Protein AF-A0A3D4RYB3-F1 (afdb_monomer_lite)

Radius of gyration: 10.57 Å; chains: 1; bounding box: 25×16×26 Å

Sequence (45 aa):
MVATRGSHRQFKHPSKPGRVTVPGKPSDENAPGTKNSIFKQAGWK

Structure (mmCIF, N/CA/C/O backbone):
data_AF-A0A3D4RYB3-F1
#
_entry.id   AF-A0A3D4RYB3-F1
#
loop_
_atom_site.group_PDB
_atom_site.id
_atom_site.type_symbol
_atom_site.label_atom_id
_atom_site.label_alt_id
_atom_site.label_comp_id
_atom_site.label_asym_id
_atom_site.label_entity_id
_atom_site.label_seq_id
_atom_site.pdbx_PDB_ins_code
_atom_site.Cartn_x
_atom_site.Cartn_y
_atom_site.Cartn_z
_atom_site.occupancy
_atom_site.B_iso_or_equiv
_atom_site.auth_seq_id
_atom_site.auth_comp_id
_atom_site.auth_asym_id
_atom_site.auth_atom_id
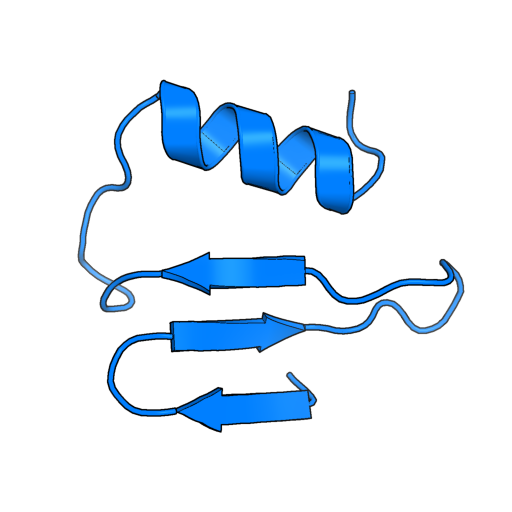_atom_site.pdbx_PDB_model_num
ATOM 1 N N . MET A 1 1 ? -3.780 -10.863 0.478 1.00 79.25 1 MET A N 1
ATOM 2 C CA . MET A 1 1 ? -3.372 -10.064 -0.701 1.00 79.25 1 MET A CA 1
ATOM 3 C C . MET A 1 1 ? -4.635 -9.606 -1.410 1.00 79.25 1 MET A C 1
ATOM 5 O O . MET A 1 1 ? -5.584 -10.372 -1.412 1.00 79.25 1 MET A O 1
ATOM 9 N N . VAL A 1 2 ? -4.684 -8.381 -1.937 1.00 91.88 2 VAL A N 1
ATOM 10 C CA . VAL A 1 2 ? -5.885 -7.829 -2.601 1.00 91.88 2 VAL A CA 1
ATOM 11 C C . VAL A 1 2 ? -5.667 -7.640 -4.094 1.00 91.88 2 VAL A C 1
ATOM 13 O O . VAL A 1 2 ? -6.554 -7.923 -4.886 1.00 91.88 2 VAL A O 1
ATOM 16 N N . ALA A 1 3 ? -4.491 -7.151 -4.482 1.00 92.38 3 ALA A N 1
ATOM 17 C CA . ALA A 1 3 ? -4.157 -6.920 -5.877 1.00 92.38 3 ALA A CA 1
ATOM 18 C C . ALA A 1 3 ? -2.651 -7.056 -6.095 1.00 92.38 3 ALA A C 1
ATOM 20 O O . ALA A 1 3 ? -1.850 -6.795 -5.193 1.00 92.38 3 ALA A O 1
ATOM 21 N N . THR A 1 4 ? -2.280 -7.394 -7.321 1.00 91.50 4 THR A N 1
ATOM 22 C CA . THR A 1 4 ? -0.891 -7.423 -7.777 1.00 91.50 4 THR A CA 1
ATOM 23 C C . THR A 1 4 ? -0.814 -6.643 -9.073 1.00 91.50 4 THR A C 1
ATOM 25 O O . THR A 1 4 ? -1.623 -6.862 -9.971 1.00 91.50 4 THR A O 1
ATOM 28 N N . ARG A 1 5 ? 0.143 -5.723 -9.179 1.00 87.25 5 ARG A N 1
ATOM 29 C CA . ARG A 1 5 ? 0.446 -5.017 -10.427 1.00 87.25 5 ARG A CA 1
ATOM 30 C C . ARG A 1 5 ? 1.945 -5.083 -10.674 1.00 87.25 5 ARG A C 1
ATOM 32 O O . ARG A 1 5 ? 2.719 -4.434 -9.974 1.00 87.25 5 ARG A O 1
ATOM 39 N N . GLY A 1 6 ? 2.348 -5.894 -11.651 1.00 88.62 6 GLY A N 1
ATOM 40 C CA . GLY A 1 6 ? 3.759 -6.176 -11.914 1.00 88.62 6 GLY A CA 1
ATOM 41 C C . GLY A 1 6 ? 4.450 -6.746 -10.673 1.00 88.62 6 GLY A C 1
ATOM 42 O O . GLY A 1 6 ? 3.966 -7.699 -10.068 1.00 88.62 6 GLY A O 1
ATOM 43 N N . SER A 1 7 ? 5.554 -6.125 -10.259 1.00 87.44 7 SER A N 1
ATOM 44 C CA . SER A 1 7 ? 6.292 -6.483 -9.040 1.00 87.44 7 SER A CA 1
ATOM 45 C C . SER A 1 7 ? 5.691 -5.916 -7.747 1.00 87.44 7 SER A C 1
ATOM 47 O O . SER A 1 7 ? 6.215 -6.184 -6.672 1.00 87.44 7 SER A O 1
ATOM 49 N N . HIS A 1 8 ? 4.610 -5.134 -7.812 1.00 90.44 8 HIS A N 1
ATOM 50 C CA . HIS A 1 8 ? 3.996 -4.537 -6.628 1.00 90.44 8 HIS A CA 1
ATOM 51 C C . HIS A 1 8 ? 2.826 -5.375 -6.130 1.00 90.44 8 HIS A C 1
ATOM 53 O O . HIS A 1 8 ? 1.884 -5.682 -6.865 1.00 90.44 8 HIS A O 1
ATOM 59 N N . ARG A 1 9 ? 2.864 -5.695 -4.839 1.00 91.62 9 ARG A N 1
ATOM 60 C CA . ARG A 1 9 ? 1.880 -6.526 -4.148 1.00 91.62 9 ARG A CA 1
ATOM 61 C C . ARG A 1 9 ? 1.129 -5.679 -3.136 1.00 91.62 9 ARG A C 1
ATOM 63 O O . ARG A 1 9 ? 1.738 -4.983 -2.332 1.00 91.62 9 ARG A O 1
ATOM 70 N N . GLN A 1 10 ? -0.194 -5.732 -3.179 1.00 92.88 10 GLN A N 1
ATOM 71 C CA . GLN A 1 10 ? -1.063 -4.935 -2.324 1.00 92.88 10 GLN A CA 1
ATOM 72 C C . GLN A 1 10 ? -1.745 -5.820 -1.283 1.00 92.88 10 GLN A C 1
ATOM 74 O O . GLN A 1 10 ? -2.374 -6.827 -1.620 1.00 92.88 10 GLN A O 1
ATOM 79 N N . PHE A 1 11 ? -1.664 -5.429 -0.015 1.00 92.31 11 PHE A N 1
ATOM 80 C CA . PHE A 1 11 ? -2.235 -6.152 1.117 1.00 92.31 11 PHE A CA 1
ATOM 81 C C . PHE A 1 11 ? -3.213 -5.268 1.884 1.00 92.31 11 PHE A C 1
ATOM 83 O O . PHE A 1 11 ? -3.007 -4.067 2.023 1.00 92.31 11 PHE A O 1
ATOM 90 N N . LYS A 1 12 ? -4.284 -5.873 2.393 1.00 92.44 12 LYS A N 1
ATOM 91 C CA . LYS A 1 12 ? -5.242 -5.242 3.300 1.00 92.44 12 LYS A CA 1
ATOM 92 C C . LYS A 1 12 ? -5.324 -6.110 4.544 1.00 92.44 12 LYS A C 1
ATOM 94 O O . LYS A 1 12 ? -5.345 -7.336 4.424 1.00 92.44 12 LYS A O 1
ATOM 99 N N . HIS A 1 13 ? -5.342 -5.476 5.707 1.00 89.62 13 HIS A N 1
ATOM 100 C CA . HIS A 1 13 ? -5.562 -6.166 6.968 1.00 89.62 13 HIS A CA 1
ATOM 101 C C . HIS A 1 13 ? -7.075 -6.299 7.212 1.00 89.62 13 HIS A C 1
ATOM 103 O O . HIS A 1 13 ? -7.803 -5.349 6.920 1.00 89.62 13 HIS A O 1
ATOM 109 N N . PRO A 1 14 ? -7.576 -7.427 7.742 1.00 88.75 14 PRO A N 1
ATOM 110 C CA . PRO A 1 14 ? -9.008 -7.592 7.995 1.00 88.75 14 PRO A CA 1
ATOM 111 C C . PRO A 1 14 ? -9.543 -6.600 9.037 1.00 88.75 14 PRO A C 1
ATOM 113 O O . PRO A 1 14 ? -10.652 -6.105 8.885 1.00 88.75 14 PRO A O 1
ATOM 116 N N . SER A 1 15 ? -8.746 -6.268 10.058 1.00 89.25 15 SER A N 1
ATOM 117 C CA 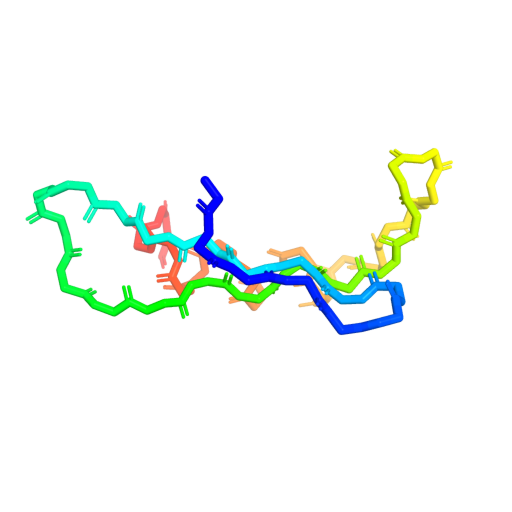. SER A 1 15 ? -9.162 -5.368 11.145 1.00 89.25 15 SER A CA 1
ATOM 118 C C . SER A 1 15 ? -8.579 -3.953 11.087 1.00 89.25 15 SER A C 1
ATOM 120 O O . SER A 1 15 ? -9.099 -3.072 11.763 1.00 89.25 15 SER A O 1
ATOM 122 N N . LYS A 1 16 ? -7.510 -3.706 10.310 1.00 85.44 16 LYS A N 1
ATOM 123 C CA . LYS A 1 16 ? -6.904 -2.366 10.213 1.00 85.44 16 LYS A CA 1
ATOM 124 C C . LYS A 1 16 ? -7.328 -1.703 8.901 1.00 85.44 16 LYS A C 1
ATOM 126 O O . LYS A 1 16 ? -7.198 -2.338 7.849 1.00 85.44 16 LYS A O 1
ATOM 131 N N . PRO A 1 17 ? -7.807 -0.448 8.932 1.00 84.94 17 PRO A N 1
ATOM 132 C CA . PRO A 1 17 ? -8.100 0.293 7.717 1.00 84.94 17 PRO A CA 1
ATOM 133 C C . PRO A 1 17 ? -6.801 0.625 6.971 1.00 84.94 17 PRO A C 1
ATOM 135 O O . PRO A 1 17 ? -5.750 0.819 7.577 1.00 84.94 17 PRO A O 1
ATOM 138 N N . GLY A 1 18 ? -6.882 0.698 5.644 1.00 88.19 18 GLY A N 1
ATOM 139 C CA . GLY A 1 18 ? -5.744 1.016 4.781 1.00 88.19 18 GLY A CA 1
ATOM 140 C C . GLY A 1 18 ? -5.224 -0.166 3.961 1.00 88.19 18 GLY A C 1
ATOM 141 O O . GLY A 1 18 ? -5.643 -1.316 4.113 1.00 88.19 18 GLY A O 1
ATOM 142 N N . ARG A 1 19 ? -4.328 0.150 3.024 1.00 91.38 19 ARG A N 1
ATOM 143 C CA . ARG A 1 19 ? -3.704 -0.808 2.107 1.00 91.38 19 ARG A CA 1
ATOM 144 C C . ARG A 1 19 ? -2.193 -0.633 2.154 1.00 91.38 19 ARG A C 1
ATOM 146 O O . ARG A 1 19 ? -1.703 0.480 2.004 1.00 91.38 19 ARG A O 1
ATOM 153 N N . VAL A 1 20 ? -1.477 -1.736 2.322 1.00 93.50 20 VAL A N 1
ATOM 154 C CA . VAL A 1 20 ? -0.014 -1.778 2.365 1.00 93.50 20 VAL A CA 1
ATOM 155 C C . VAL A 1 20 ? 0.509 -2.215 1.004 1.00 93.50 20 VAL A C 1
ATOM 157 O O . VAL A 1 20 ? 0.111 -3.269 0.500 1.00 93.50 20 VAL A O 1
ATOM 160 N N . THR A 1 21 ? 1.410 -1.419 0.424 1.00 92.94 21 THR A N 1
ATOM 161 C CA . THR A 1 21 ? 2.073 -1.752 -0.845 1.00 92.94 21 THR A CA 1
ATOM 162 C C . THR A 1 21 ? 3.465 -2.307 -0.579 1.00 92.94 21 THR A C 1
ATOM 164 O O . THR A 1 21 ? 4.306 -1.617 -0.014 1.00 92.94 21 THR A O 1
ATOM 167 N N . VAL A 1 22 ? 3.734 -3.525 -1.040 1.00 91.69 22 VAL A N 1
ATOM 168 C CA . VAL A 1 22 ? 5.062 -4.142 -1.000 1.00 91.69 22 VAL A CA 1
ATOM 169 C C . VAL A 1 22 ? 5.626 -4.170 -2.426 1.00 91.69 22 VAL A C 1
ATOM 171 O O . VAL A 1 22 ? 5.116 -4.935 -3.253 1.00 91.69 22 VAL A O 1
ATOM 174 N N . PRO A 1 23 ? 6.630 -3.334 -2.748 1.00 91.00 23 PRO A N 1
ATOM 175 C CA . PRO A 1 23 ? 7.338 -3.403 -4.019 1.00 91.00 23 PRO A CA 1
ATOM 176 C C . PRO A 1 23 ? 8.269 -4.624 -4.056 1.00 91.00 23 PRO A C 1
ATOM 178 O O . PRO A 1 23 ? 8.615 -5.190 -3.016 1.00 91.00 23 PRO A O 1
ATOM 181 N N . GLY A 1 24 ? 8.681 -5.007 -5.262 1.00 87.25 24 GLY A N 1
ATOM 182 C CA . GLY A 1 24 ? 9.710 -6.023 -5.474 1.00 87.25 24 GLY A CA 1
ATOM 183 C C . GLY A 1 24 ? 9.203 -7.467 -5.502 1.00 87.25 24 GLY A C 1
ATOM 184 O O . GLY A 1 24 ? 8.092 -7.805 -5.069 1.00 87.25 24 GLY A O 1
ATOM 185 N N . LYS A 1 25 ? 10.056 -8.344 -6.039 1.00 83.69 25 LYS A N 1
ATOM 186 C CA . LYS A 1 25 ? 9.808 -9.790 -6.096 1.00 83.69 25 LYS A CA 1
ATOM 187 C C . LYS A 1 25 ? 9.931 -10.403 -4.688 1.00 83.69 25 LYS A C 1
ATOM 189 O O . LYS A 1 25 ? 10.533 -9.797 -3.809 1.00 83.69 25 LYS A O 1
ATOM 194 N N . PRO A 1 26 ? 9.357 -11.592 -4.428 1.00 75.56 26 PRO A N 1
ATOM 195 C CA . PRO A 1 26 ? 9.438 -12.236 -3.112 1.00 75.56 26 PRO A CA 1
ATOM 196 C C . PRO A 1 26 ? 10.866 -12.463 -2.603 1.00 75.56 26 PRO A C 1
ATOM 198 O O . PRO A 1 26 ? 11.080 -12.419 -1.400 1.00 75.56 26 PRO A O 1
ATOM 201 N N . SER A 1 27 ? 11.812 -12.674 -3.517 1.00 78.69 27 SER A N 1
ATOM 202 C CA . SER A 1 27 ? 13.227 -12.930 -3.223 1.00 78.69 27 SER A CA 1
ATOM 203 C C . SER A 1 27 ? 14.104 -11.678 -3.273 1.00 78.69 27 SER A C 1
ATOM 205 O O . SER A 1 27 ? 15.321 -11.802 -3.232 1.00 78.69 27 SER A O 1
ATOM 207 N N . ASP A 1 28 ? 13.506 -10.497 -3.434 1.00 79.25 28 ASP A N 1
ATOM 208 C CA . ASP A 1 28 ? 14.237 -9.239 -3.563 1.00 79.25 28 ASP A CA 1
ATOM 209 C C . ASP A 1 28 ? 14.305 -8.522 -2.214 1.00 79.25 28 ASP A C 1
ATOM 211 O O . ASP A 1 28 ? 13.326 -8.503 -1.456 1.00 79.25 28 ASP A O 1
ATOM 215 N N . GLU A 1 29 ? 15.456 -7.931 -1.906 1.00 82.81 29 GLU A N 1
ATOM 216 C CA . GLU A 1 29 ? 15.639 -7.235 -0.644 1.00 82.81 29 GLU A CA 1
ATOM 217 C C . GLU A 1 29 ? 15.266 -5.758 -0.775 1.00 82.81 29 GLU A C 1
ATOM 219 O O . GLU A 1 29 ? 15.900 -4.967 -1.468 1.00 82.81 29 GLU A O 1
ATOM 224 N N . ASN A 1 30 ? 14.238 -5.359 -0.029 1.00 84.00 30 ASN A N 1
ATOM 225 C CA . ASN A 1 30 ? 13.829 -3.964 0.022 1.00 84.00 30 ASN A CA 1
ATOM 226 C C . ASN A 1 30 ? 14.820 -3.127 0.839 1.00 84.00 30 ASN A C 1
ATOM 228 O O . ASN A 1 30 ? 15.173 -3.481 1.969 1.00 84.00 30 ASN A O 1
ATOM 232 N N . ALA A 1 31 ? 15.184 -1.961 0.303 1.00 88.00 31 ALA A N 1
ATOM 233 C CA . ALA A 1 31 ? 16.015 -0.996 1.008 1.00 88.00 31 ALA A CA 1
ATOM 234 C C . ALA A 1 31 ? 15.405 -0.624 2.383 1.00 88.00 31 ALA A C 1
ATOM 236 O O . ALA A 1 31 ? 14.174 -0.603 2.534 1.00 88.00 31 ALA A O 1
ATOM 237 N N . PRO A 1 32 ? 16.226 -0.276 3.394 1.00 87.56 32 PRO A N 1
ATOM 238 C CA . PRO A 1 32 ? 15.751 0.010 4.752 1.00 87.56 32 PRO A CA 1
ATOM 239 C C . PRO A 1 32 ? 14.669 1.098 4.820 1.00 87.56 32 PRO A C 1
ATOM 241 O O . PRO A 1 32 ? 13.710 0.975 5.584 1.00 87.56 32 PRO A O 1
ATOM 244 N N . GLY A 1 33 ? 14.769 2.137 3.981 1.00 90.31 33 GLY A N 1
ATOM 245 C CA . GLY A 1 33 ? 13.760 3.198 3.894 1.00 90.31 33 GLY A CA 1
ATOM 246 C C . GLY A 1 33 ? 12.400 2.685 3.414 1.00 90.31 33 GLY A C 1
ATOM 247 O O . GLY A 1 33 ? 11.364 3.035 3.979 1.00 90.31 33 GLY A O 1
ATOM 248 N N . THR A 1 34 ? 12.400 1.780 2.435 1.00 90.75 34 THR A N 1
ATOM 249 C CA . THR A 1 34 ? 11.188 1.132 1.920 1.00 90.75 34 THR A CA 1
ATOM 250 C C . THR A 1 34 ? 10.556 0.235 2.977 1.00 90.75 34 THR A C 1
ATOM 252 O O . THR A 1 34 ? 9.349 0.314 3.197 1.00 90.75 34 THR A O 1
ATOM 255 N N . LYS A 1 35 ? 11.367 -0.562 3.690 1.00 90.56 35 LYS A N 1
ATOM 256 C CA . LYS A 1 35 ? 10.906 -1.378 4.827 1.00 90.56 35 LYS A CA 1
ATOM 257 C C . LYS A 1 35 ? 10.236 -0.502 5.895 1.00 90.56 35 LYS A C 1
ATOM 259 O O . LYS A 1 35 ? 9.137 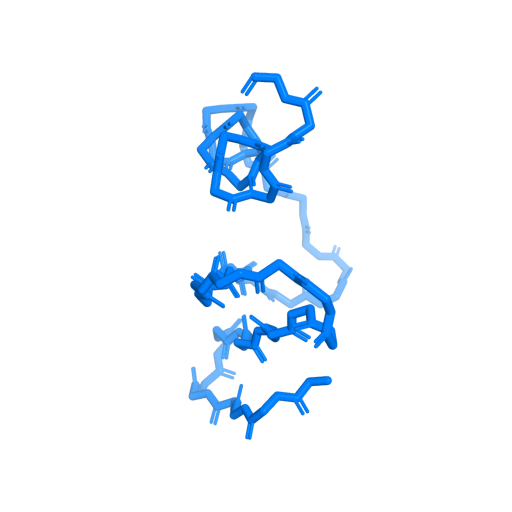-0.818 6.342 1.00 90.56 35 LYS A O 1
ATOM 264 N N . ASN A 1 36 ? 10.833 0.640 6.241 1.00 91.62 36 ASN A N 1
ATOM 265 C CA . ASN A 1 36 ? 10.272 1.551 7.241 1.00 91.62 36 ASN A CA 1
ATOM 266 C C . ASN A 1 36 ? 8.928 2.159 6.799 1.00 91.62 36 ASN A C 1
ATOM 268 O O . ASN A 1 36 ? 7.984 2.212 7.582 1.00 91.62 36 ASN A O 1
ATOM 272 N N . SER A 1 37 ? 8.803 2.564 5.532 1.00 91.06 37 SER A N 1
ATOM 273 C CA . SER A 1 37 ? 7.531 3.047 4.976 1.00 91.06 37 SER A CA 1
ATOM 274 C C . SER A 1 37 ? 6.439 1.973 4.991 1.00 91.06 37 SER A C 1
ATOM 276 O O . SER A 1 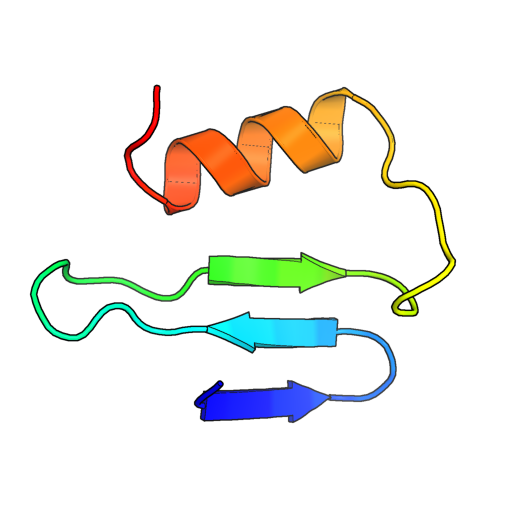37 ? 5.292 2.277 5.314 1.00 91.06 37 SER A O 1
ATOM 278 N N . ILE A 1 38 ? 6.787 0.713 4.709 1.00 91.56 38 ILE A N 1
ATOM 279 C CA . ILE A 1 38 ? 5.859 -0.426 4.808 1.00 91.56 38 ILE A CA 1
ATOM 280 C C . ILE A 1 38 ? 5.404 -0.627 6.258 1.00 91.56 38 ILE A C 1
ATOM 282 O O . ILE A 1 38 ? 4.208 -0.776 6.500 1.00 91.56 38 ILE A O 1
ATOM 286 N N . PHE A 1 39 ? 6.320 -0.588 7.230 1.00 91.06 39 PHE A N 1
ATOM 287 C CA . PHE A 1 39 ? 5.969 -0.752 8.646 1.00 91.06 39 PHE A CA 1
ATOM 288 C C . PHE A 1 39 ? 5.067 0.365 9.171 1.00 91.06 39 PHE A C 1
ATOM 290 O O . PHE A 1 39 ? 4.108 0.075 9.889 1.00 91.06 39 PHE A O 1
ATOM 297 N N . LYS A 1 40 ? 5.309 1.610 8.747 1.00 90.56 40 LYS A N 1
ATOM 298 C CA . LYS A 1 40 ? 4.425 2.743 9.048 1.00 90.56 40 LYS A CA 1
ATOM 299 C C . LYS A 1 40 ? 3.025 2.528 8.471 1.00 90.56 40 LYS A C 1
ATOM 301 O O . LYS A 1 40 ? 2.036 2.685 9.176 1.00 90.56 40 LYS A O 1
ATOM 306 N N . GLN A 1 41 ? 2.921 2.091 7.211 1.00 89.00 41 GLN A N 1
ATOM 307 C CA . GLN A 1 41 ? 1.626 1.776 6.586 1.00 89.00 41 GLN A CA 1
ATOM 308 C C . GLN A 1 41 ? 0.908 0.595 7.261 1.00 89.00 41 GLN A C 1
ATOM 310 O O . GLN A 1 41 ? -0.318 0.576 7.324 1.00 89.00 41 GLN A O 1
ATOM 315 N N . ALA A 1 42 ? 1.652 -0.391 7.768 1.00 89.62 42 ALA A N 1
ATOM 316 C CA . ALA A 1 42 ? 1.107 -1.539 8.496 1.00 89.62 42 ALA A CA 1
ATOM 317 C C . ALA A 1 42 ? 0.714 -1.213 9.955 1.00 89.62 42 ALA A C 1
ATOM 319 O O . ALA A 1 42 ? 0.110 -2.050 10.645 1.00 89.62 42 ALA A O 1
ATOM 320 N N . GLY A 1 43 ? 1.058 -0.013 10.438 1.00 86.56 43 GLY A N 1
ATOM 321 C CA . GLY A 1 43 ? 0.872 0.401 11.826 1.00 86.56 43 GLY A CA 1
ATOM 322 C C . GLY A 1 43 ? 1.620 -0.515 12.790 1.00 86.56 43 GLY A C 1
ATOM 323 O O . GLY A 1 43 ? 1.027 -0.997 13.755 1.00 86.56 43 GLY A O 1
ATOM 324 N N . TRP A 1 44 ? 2.859 -0.873 12.442 1.00 81.94 44 TRP A N 1
ATOM 325 C CA . TRP A 1 44 ? 3.785 -1.629 13.297 1.00 81.94 44 TRP A CA 1
ATOM 326 C C . TRP A 1 44 ? 4.771 -0.708 14.024 1.00 81.94 44 TRP A C 1
ATOM 328 O O . TRP A 1 44 ? 5.391 -1.133 14.996 1.00 81.94 44 TRP A O 1
ATOM 338 N N . LYS A 1 45 ? 4.907 0.539 13.562 1.00 63.12 45 LYS A N 1
ATOM 339 C CA . LYS A 1 45 ? 5.705 1.595 14.179 1.00 63.12 45 LYS A CA 1
ATOM 340 C C . LYS A 1 45 ? 5.118 2.961 13.850 1.00 63.12 45 LYS A C 1
ATOM 342 O O . LYS A 1 45 ? 4.579 3.091 12.726 1.00 63.12 45 LYS A O 1
#

Secondary structure (DSSP, 8-state):
--EEETTEEEEE-SSS-SEEEE-S-TTSPPPHHHHHHHHHHTT--

pLDDT: mean 87.76, std 5.63, range [63.12, 93.5]

Foldseek 3Di:
DPDDDPQWDWDDDPPDDAIAIDGGDPPDDDDPVSVVVRCVRVVVD

=== Feature glossary ===
Reading guide. The protein is described through the following features:

Foldseek 3Di. A 3Di character summarizes, for each residue, the relative orientation of the Cα frame of its nearest spatial neighbor. Because it encodes fold topology rather than chemistry, 3Di alignments detect remote structural similarity that sequence alignment misses.

Contact-map, Ramachandran, and PAE plots. Plot images: a contact map (which residues are close in 3D, as an N×N binary image), a Ramachandran scatter (backbone torsion angles, revealing secondary-structure composition at a glance), and — for AlphaFold structures — a PAE heatmap (pairwise prediction confidence).

Radius of gyration, Cα contacts, bounding box. Radius of gyration (Rg) is the root-mean-square distance of Cα atoms from their centroid — a single number for overall size and compactness. A globular domain of N residues has Rg ≈ 2.2·N^0.38 Å; an extended or disordered chain has a much larger Rg. The Cα contact count is the number of residue pairs whose Cα atoms are within 8 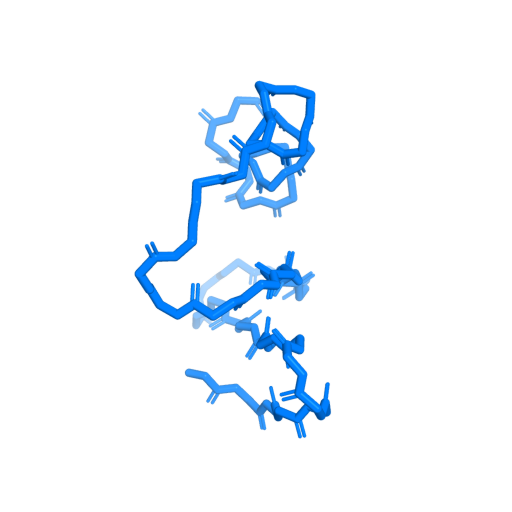Å and are more than four positions apart in sequence — a standard proxy for tertiary packing density. The bounding box is the smallest axis-aligned box enclosing all Cα atoms.

Secondary structure (8-state, DSSP). Eight-state secondary structure (DSSP): H is the canonical α-helix, G the tighter 3₁₀-helix, I the wider π-helix; E/B are β-structure, T and S are turns and bends, and '-' is everything else. DSSP derives these from the pattern of main-chain N–H···O=C hydrogen bonds, not from the sequence.

B-factor. B-factor (Debye–Waller factor) reflects atomic displacement in the crystal lattice. It is an experimental observable (units Å²), not a prediction; low values mean the atom is pinned down, high values mean it moves or is heterogeneous across the crystal.

pLDDT. pLDDT is the predicted lDDT-Cα score: AlphaFold's confidence that the local environment of each residue (all inter-atomic distances within 15 Å) is correctly placed. It is a per-residue number between 0 and 100, with higher meaning more reliable.

Ne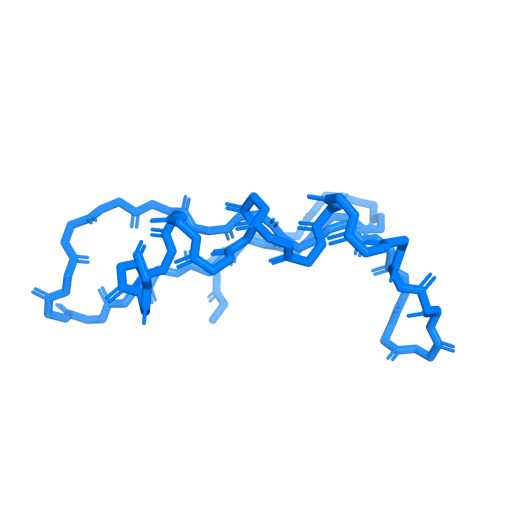arest PDB structures. Nearest PDB neighbors are the top structural matches found by Foldseek when searching this structure against the entire Protein Data Bank. Each hit reports a TM-score (0 to 1; >0.5 almost always implies the same fold) and an E-value. These are *structural* homologs — they may share no detectable sequence similarity.

Solvent-accessible surface area. Accessible surface area quantifies burial. A residue with SASA near zero is packed into the hydrophobic core; one with SASA >100 Å² sits on the surface. Computed here via the Shrake–Rupley numerical algorithm with a 1.4 Å probe.

Rendered structure images. Structure images are PyMOL renders from six orthogonal camera directions. Cartoon representation draws helices as coils and strands as arrows; sticks shows the backbone as bonds; surface shows the solvent-excluded envelope. Rainbow coloring maps sequence position to hue (blue→red, N→C); chain coloring assigns a distinct color per polypeptide.

Backbone torsions (φ/ψ). φ (phi) and ψ (psi) are the two rotatable backbone dihedrals per residue: φ is the C(i-1)–N–Cα–C torsion, ψ is the N–Cα–C–N(i+1) torsion, both in degrees on (−180°, 180°]. α-helical residues cluster near (−60°, −45°); β-strand residues near (−120°, +130°). A Ramachandran plot is simply a scatter of (φ, ψ) for every residue.

Predicted aligned error. Predicted Aligned Error (PAE) is an AlphaFold confidence matrix: entry (i, j) is the expected error in the position of residue j, in ångströms, when the prediction is superimposed on the true structure at residue i. Low PAE within a block of residues means that block is internally rigid and well-predicted; high PAE between two blocks means their relative placement is uncertain even if each block individually is confident.

mmCIF coordinates. Structure coordinates are given as an mmCIF _atom_site loop: one row per atom with element, residue name, chain id, sequence number, and x/y/z position in Å. Only the four main-chain atoms per residue are included here; side chains are omitted to keep the record compact.

InterPro / GO / CATH / organism. Database cross-references. InterPro integrates a dozen domain/family signature databases into unified entries with residue-range hits. GO terms attach function/process/location labels with evidence codes. CATH codes position the fold in a four-level structural taxonomy. Organism is the NCBI-taxonomy species name.

Secondary structure (3-state, P-SEA). SS3 is a coarse helix/strand/coil call (letters a/b/c) made by the P-SEA algorithm from inter-Cα distances and dihedrals. It is less detailed than DSSP but needs only Cα positions.

Sequence. Sequence gives the chain of amino acids in standard one-letter code (A=alanine, C=cysteine, …, Y=tyrosine), read N→C. It is the only feature that is directly encoded by the gene; all structural features are derived from the folded form of this sequence.